Protein AF-A0A3M5J0F8-F1 (afdb_monomer)

Structure (mmCIF, N/CA/C/O backbone):
data_AF-A0A3M5J0F8-F1
#
_entry.id   AF-A0A3M5J0F8-F1
#
loop_
_atom_site.group_PDB
_atom_site.id
_atom_site.type_symbol
_atom_site.label_atom_id
_atom_site.label_alt_id
_atom_site.label_comp_id
_atom_site.label_asym_id
_atom_site.label_entity_id
_atom_site.label_seq_id
_atom_site.pdbx_PDB_ins_code
_atom_site.Cartn_x
_atom_site.Cartn_y
_atom_site.Cartn_z
_atom_site.occupancy
_atom_site.B_iso_or_equiv
_atom_site.auth_seq_id
_atom_site.auth_comp_id
_atom_site.auth_asym_id
_atom_site.auth_atom_id
_atom_site.pdbx_PDB_model_num
ATOM 1 N N . ALA A 1 1 ? 12.058 -3.970 3.071 1.00 82.25 1 ALA A N 1
ATOM 2 C CA . ALA A 1 1 ? 12.532 -2.680 2.526 1.00 82.25 1 ALA A CA 1
ATOM 3 C C . ALA A 1 1 ? 11.368 -1.716 2.295 1.00 82.25 1 ALA A C 1
ATOM 5 O O . ALA A 1 1 ? 11.253 -0.788 3.076 1.00 82.25 1 ALA A O 1
ATOM 6 N N . ILE A 1 2 ? 10.460 -1.969 1.337 1.00 88.81 2 ILE A N 1
ATOM 7 C CA . ILE A 1 2 ? 9.335 -1.055 1.028 1.00 88.81 2 ILE A CA 1
ATOM 8 C C . ILE A 1 2 ? 8.479 -0.742 2.262 1.00 88.81 2 ILE A C 1
ATOM 10 O O . ILE A 1 2 ? 8.428 0.405 2.665 1.00 88.81 2 ILE A O 1
ATOM 14 N N . GLY A 1 3 ? 7.925 -1.739 2.961 1.00 89.69 3 GLY A N 1
ATOM 15 C CA . GLY A 1 3 ? 7.116 -1.467 4.164 1.00 89.69 3 GLY A CA 1
ATOM 16 C C . GLY A 1 3 ? 7.846 -0.721 5.298 1.00 89.69 3 GLY A C 1
ATOM 17 O O . GLY A 1 3 ? 7.211 -0.057 6.111 1.00 89.69 3 GLY A O 1
ATOM 18 N N . ILE A 1 4 ? 9.184 -0.781 5.353 1.00 92.44 4 ILE A N 1
ATOM 19 C CA . ILE A 1 4 ? 9.973 0.029 6.299 1.00 92.44 4 ILE A CA 1
ATOM 20 C C . ILE A 1 4 ? 9.958 1.497 5.858 1.00 92.44 4 ILE A C 1
ATOM 22 O O . ILE A 1 4 ? 9.741 2.372 6.689 1.00 92.44 4 ILE A O 1
ATOM 26 N N . GLN A 1 5 ? 10.155 1.754 4.563 1.00 91.38 5 GLN A N 1
ATOM 27 C CA . GLN A 1 5 ? 10.128 3.098 3.989 1.00 91.38 5 GLN A CA 1
ATOM 28 C C . GLN A 1 5 ? 8.726 3.723 4.045 1.00 91.38 5 GLN A C 1
ATOM 30 O O . GLN A 1 5 ? 8.596 4.902 4.350 1.00 91.38 5 GLN A O 1
ATOM 35 N N . GLU A 1 6 ? 7.694 2.922 3.786 1.00 91.56 6 GLU A N 1
ATOM 36 C CA . GLU A 1 6 ? 6.304 3.375 3.695 1.00 91.56 6 GLU A CA 1
ATOM 37 C C . GLU A 1 6 ? 5.675 3.646 5.071 1.00 91.56 6 GLU A C 1
ATOM 39 O O . GLU A 1 6 ? 4.949 4.619 5.246 1.00 91.56 6 GLU A O 1
ATOM 44 N N . SER A 1 7 ? 5.936 2.796 6.070 1.00 94.75 7 SER A N 1
ATOM 45 C CA . SER A 1 7 ? 5.232 2.871 7.363 1.00 94.75 7 SER A CA 1
ATOM 46 C C . SER A 1 7 ? 6.104 2.612 8.587 1.00 94.75 7 SER A C 1
ATOM 48 O O . SER A 1 7 ? 5.591 2.591 9.703 1.00 94.75 7 SER A O 1
ATOM 50 N N . LYS A 1 8 ? 7.406 2.346 8.419 1.00 96.06 8 LYS A N 1
ATOM 51 C CA . LYS A 1 8 ? 8.269 1.800 9.486 1.00 96.06 8 LYS A CA 1
ATOM 52 C C . LYS A 1 8 ? 7.706 0.496 10.073 1.00 96.06 8 LYS A C 1
ATOM 54 O O . LYS A 1 8 ? 7.846 0.237 11.264 1.00 96.06 8 LYS A O 1
ATOM 59 N N . LEU A 1 9 ? 7.074 -0.318 9.219 1.00 94.62 9 LEU A N 1
ATOM 60 C CA . LEU A 1 9 ? 6.396 -1.571 9.570 1.00 94.62 9 LEU A CA 1
ATOM 61 C C . LEU A 1 9 ? 5.223 -1.415 10.548 1.00 94.62 9 LEU A C 1
ATOM 63 O O . LEU A 1 9 ? 4.862 -2.376 11.222 1.00 94.62 9 LEU A O 1
ATOM 67 N N . GLN A 1 10 ? 4.607 -0.234 10.618 1.00 97.19 10 GLN A N 1
ATOM 68 C CA . GLN A 1 10 ? 3.456 0.011 11.482 1.00 97.19 10 GLN A CA 1
ATOM 69 C C . GLN A 1 10 ? 2.159 -0.471 10.808 1.00 97.19 10 GLN A C 1
ATOM 71 O O . GLN A 1 10 ? 1.735 0.112 9.808 1.00 97.19 10 GLN A O 1
ATOM 76 N N . PRO A 1 11 ? 1.471 -1.499 11.346 1.00 95.12 11 PRO A N 1
ATOM 77 C CA . PRO A 1 11 ? 0.271 -2.042 10.705 1.00 95.12 11 PRO A CA 1
ATOM 78 C C . PRO A 1 11 ? -0.926 -1.093 10.711 1.00 95.12 11 PRO A C 1
ATOM 80 O O . PRO A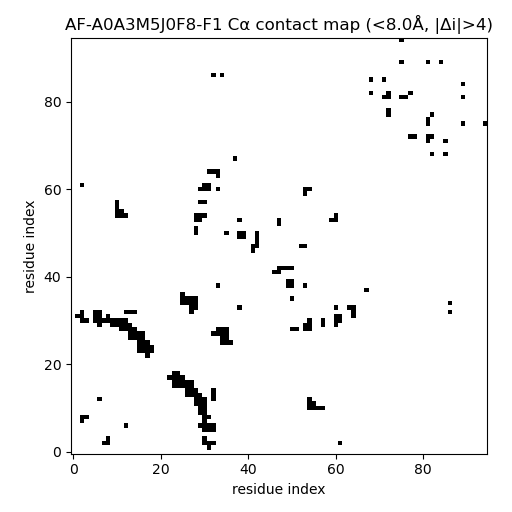 1 11 ? -1.747 -1.141 9.802 1.00 95.12 11 PRO A O 1
ATOM 83 N N . GLY A 1 12 ? -1.005 -0.218 11.714 1.00 96.50 12 GLY A N 1
ATOM 84 C CA . GLY A 1 12 ? -2.061 0.785 11.850 1.00 96.50 12 GLY A CA 1
ATOM 85 C C . GLY A 1 12 ? -1.761 2.119 11.161 1.00 96.50 12 GLY A C 1
ATOM 86 O O . GLY A 1 12 ? -2.475 3.084 11.412 1.00 96.50 12 GLY A O 1
ATOM 87 N N . ALA A 1 13 ? -0.701 2.214 10.350 1.00 97.06 13 ALA A N 1
ATOM 88 C CA . ALA A 1 13 ? -0.344 3.464 9.685 1.00 97.06 13 ALA A CA 1
ATOM 89 C C . ALA A 1 13 ? -1.417 3.876 8.667 1.00 97.06 13 ALA A C 1
ATOM 91 O O . ALA A 1 13 ? -1.767 3.104 7.774 1.00 97.06 13 ALA A O 1
ATOM 92 N N . VAL A 1 14 ? -1.904 5.109 8.781 1.00 97.44 14 VAL A N 1
ATOM 93 C CA . VAL A 1 14 ? -2.867 5.705 7.852 1.00 97.44 14 VAL A CA 1
ATOM 94 C C . VAL A 1 14 ? -2.362 7.084 7.457 1.00 97.44 14 VAL A C 1
ATOM 96 O O . VAL A 1 14 ? -2.211 7.948 8.320 1.00 97.44 14 VAL A O 1
ATOM 99 N N . ASN A 1 15 ? -2.130 7.298 6.164 1.00 95.94 15 ASN A N 1
ATOM 100 C CA . ASN A 1 15 ? -1.715 8.594 5.627 1.00 95.94 15 ASN A CA 1
ATOM 101 C C . ASN A 1 15 ? -2.795 9.172 4.708 1.00 95.94 15 ASN A C 1
ATOM 103 O O . ASN A 1 15 ? -3.467 8.445 3.981 1.00 95.94 15 ASN A O 1
ATOM 107 N N . LEU A 1 16 ? -2.989 10.493 4.762 1.00 95.81 16 LEU A N 1
ATOM 108 C CA . LEU A 1 16 ? -3.986 11.211 3.964 1.00 95.81 16 LEU A CA 1
ATOM 109 C C . LEU A 1 16 ? -3.287 12.070 2.913 1.00 95.81 16 LEU A C 1
ATOM 111 O O . LEU A 1 16 ? -2.624 13.048 3.253 1.00 95.81 16 LEU A O 1
ATOM 115 N N . ASN A 1 17 ? -3.511 11.754 1.641 1.00 92.44 17 ASN A N 1
ATOM 116 C CA . ASN A 1 17 ? -3.038 12.551 0.518 1.00 92.44 17 ASN A CA 1
ATOM 117 C C . ASN A 1 17 ? -4.040 13.674 0.246 1.00 92.44 17 ASN A C 1
ATOM 119 O O . ASN A 1 17 ? -5.228 13.412 0.037 1.00 92.44 17 ASN A O 1
ATOM 123 N N . ARG A 1 18 ? -3.573 14.924 0.257 1.00 95.38 18 ARG A N 1
ATOM 124 C CA . ARG A 1 18 ? -4.408 16.126 0.119 1.00 95.38 18 ARG A CA 1
ATOM 125 C C . ARG A 1 18 ? -3.953 16.985 -1.054 1.00 95.38 18 ARG A C 1
ATOM 127 O O . ARG A 1 18 ? -2.773 16.985 -1.391 1.00 95.38 18 ARG A O 1
ATOM 134 N N . ASP A 1 19 ? -4.886 17.714 -1.658 1.00 93.19 19 ASP A N 1
ATOM 135 C CA . ASP A 1 19 ? -4.549 18.774 -2.612 1.00 93.19 19 ASP A CA 1
ATOM 136 C C . ASP A 1 19 ? -4.113 20.071 -1.904 1.00 93.19 19 ASP A C 1
ATOM 138 O O . ASP A 1 19 ? -4.118 20.171 -0.674 1.00 93.19 19 ASP A O 1
ATOM 142 N N . SER A 1 20 ? -3.752 21.086 -2.692 1.00 92.19 20 SER A N 1
ATOM 143 C CA . SER A 1 20 ? -3.343 22.407 -2.196 1.00 92.19 20 SER A CA 1
ATOM 144 C C . SER A 1 20 ? -4.439 23.154 -1.428 1.00 92.19 20 SER A C 1
ATOM 146 O O . SER A 1 20 ? -4.124 24.063 -0.665 1.00 92.19 20 SER A O 1
ATOM 148 N N . SER A 1 21 ? -5.710 22.770 -1.591 1.00 93.00 21 SER A N 1
ATOM 149 C CA . SER A 1 21 ? -6.847 23.315 -0.838 1.00 93.00 21 SER A CA 1
ATOM 150 C C . SER A 1 21 ? -7.129 22.555 0.466 1.00 93.00 21 SER A C 1
ATOM 152 O O . SER A 1 21 ? -8.015 22.934 1.229 1.00 93.00 21 SER A O 1
ATOM 154 N N . GLY A 1 22 ? -6.382 21.479 0.741 1.00 92.38 22 GLY A N 1
ATOM 155 C CA . GLY A 1 22 ? -6.536 20.636 1.926 1.00 92.38 22 GLY A CA 1
ATOM 156 C C . GLY A 1 22 ? -7.578 19.521 1.781 1.00 92.38 22 GLY A C 1
ATOM 157 O O . GLY A 1 22 ? -7.777 18.746 2.729 1.00 92.38 22 GLY A O 1
ATOM 158 N N . LYS A 1 23 ? -8.218 19.386 0.613 1.00 94.38 23 LYS A N 1
ATOM 159 C CA . LYS A 1 23 ? -9.187 18.321 0.335 1.00 94.38 23 LYS A CA 1
ATOM 160 C C . LYS A 1 23 ? -8.465 16.983 0.219 1.00 94.38 23 LYS A C 1
ATOM 162 O O . LYS A 1 23 ? -7.466 16.861 -0.483 1.00 94.38 23 LYS A O 1
ATOM 167 N N . VAL A 1 24 ? -8.990 15.962 0.896 1.00 93.56 24 VAL A N 1
ATOM 168 C CA . VAL A 1 24 ? -8.453 14.596 0.820 1.00 93.56 24 VAL A CA 1
ATOM 169 C C . VAL A 1 24 ? -8.736 14.014 -0.566 1.00 93.56 24 VAL A C 1
ATOM 171 O O . VAL A 1 24 ? -9.889 13.921 -0.986 1.00 93.56 24 VAL A O 1
ATOM 174 N N . LEU A 1 25 ? -7.674 13.621 -1.264 1.00 93.69 25 LEU A N 1
ATOM 175 C CA . LEU A 1 25 ? -7.714 12.965 -2.571 1.00 93.69 25 LEU A CA 1
ATOM 176 C C . LEU A 1 25 ? -7.69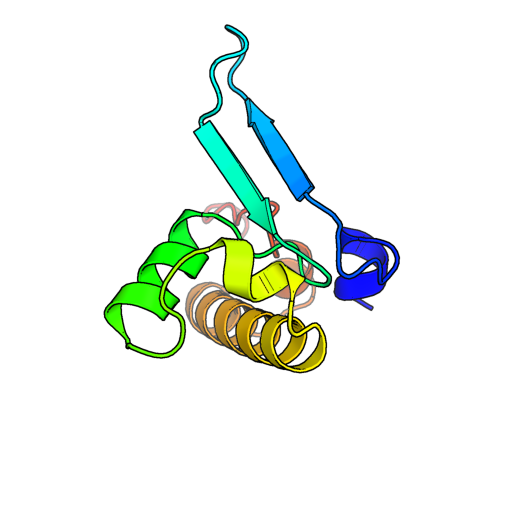6 11.442 -2.439 1.00 93.69 25 LEU A C 1
ATOM 178 O O . LEU A 1 25 ? -8.369 10.740 -3.191 1.00 93.69 25 LEU A O 1
ATOM 182 N N . SER A 1 26 ? -6.897 10.925 -1.506 1.00 94.00 26 SER A N 1
ATOM 183 C CA . SER A 1 26 ? -6.802 9.494 -1.222 1.00 94.00 26 SER A CA 1
ATOM 184 C C . SER A 1 26 ? -6.225 9.244 0.170 1.00 94.0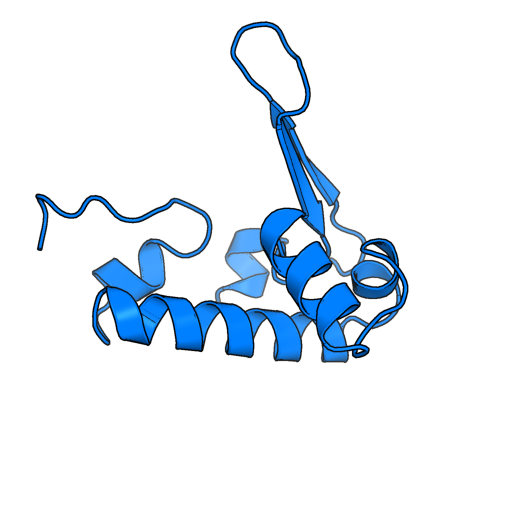0 26 SER A C 1
ATOM 186 O O . SER A 1 26 ? -5.699 10.151 0.815 1.00 94.00 26 SER A O 1
ATOM 188 N N . THR A 1 27 ? -6.336 8.002 0.618 1.00 96.62 27 THR A N 1
ATOM 189 C CA . THR A 1 27 ? -5.813 7.507 1.887 1.00 96.62 27 THR A CA 1
ATOM 190 C C . THR A 1 27 ? -4.972 6.266 1.624 1.00 96.62 27 THR A C 1
ATOM 192 O O . THR A 1 27 ? -5.367 5.419 0.820 1.00 96.62 27 THR A O 1
ATOM 195 N N . ASP A 1 28 ? -3.847 6.146 2.315 1.00 97.12 28 ASP A N 1
ATOM 196 C CA . ASP A 1 28 ? -2.953 4.996 2.234 1.00 97.12 28 ASP A CA 1
ATOM 197 C C . ASP A 1 28 ? -3.014 4.191 3.536 1.00 97.12 28 ASP A C 1
ATOM 199 O O . ASP A 1 28 ? -3.014 4.760 4.630 1.00 97.12 28 ASP A O 1
ATOM 203 N N . TYR A 1 29 ? -3.103 2.863 3.415 1.00 97.9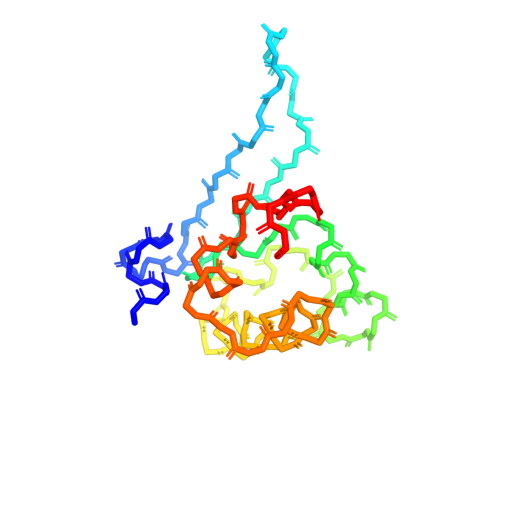4 29 TYR A N 1
ATOM 204 C CA . TYR A 1 29 ? -3.444 1.975 4.528 1.00 97.94 29 TYR A CA 1
ATOM 205 C C . TYR A 1 29 ? -2.344 0.945 4.826 1.00 97.94 29 TYR A C 1
ATOM 207 O O . TYR A 1 29 ? -1.932 0.159 3.964 1.00 97.94 29 TYR A O 1
ATOM 215 N N . GLY A 1 30 ? -1.943 0.891 6.094 1.00 97.62 30 GLY A N 1
ATOM 216 C CA . GLY A 1 30 ? -1.166 -0.170 6.729 1.00 97.62 30 GLY A CA 1
ATOM 217 C C . GLY A 1 30 ? 0.295 -0.266 6.300 1.00 97.62 30 GLY A C 1
ATOM 218 O O . GLY A 1 30 ? 0.894 0.694 5.819 1.00 97.62 30 GLY A O 1
ATOM 219 N N . VAL A 1 31 ? 0.887 -1.446 6.498 1.00 97.38 31 VAL A N 1
ATOM 220 C CA . VAL A 1 31 ? 2.343 -1.660 6.393 1.00 97.38 31 VAL A CA 1
ATOM 221 C C . VAL A 1 31 ? 2.922 -1.211 5.047 1.00 97.38 31 VAL A C 1
ATOM 223 O O . VAL A 1 31 ? 3.978 -0.581 5.000 1.00 97.38 31 VAL A O 1
ATOM 226 N N . MET A 1 32 ? 2.242 -1.542 3.954 1.00 97.62 32 MET A N 1
ATOM 227 C CA . MET A 1 32 ? 2.663 -1.246 2.583 1.00 97.62 32 MET A CA 1
ATOM 228 C C . MET A 1 32 ? 2.018 0.023 2.016 1.00 97.62 32 MET A C 1
ATOM 230 O O . MET A 1 32 ? 2.151 0.256 0.814 1.00 97.62 32 MET A O 1
ATOM 234 N N . GLN A 1 33 ? 1.304 0.795 2.848 1.00 97.50 33 GLN A N 1
ATOM 235 C CA . GLN A 1 33 ? 0.642 2.045 2.461 1.00 97.50 33 GLN A CA 1
ATOM 236 C C . GLN A 1 33 ? -0.169 1.886 1.168 1.00 97.50 33 GLN A C 1
ATOM 238 O O . GLN A 1 33 ? 0.050 2.554 0.162 1.00 97.50 33 GLN A O 1
ATOM 243 N N . ILE A 1 34 ? -1.091 0.923 1.162 1.00 97.44 34 ILE A N 1
ATOM 244 C CA . ILE A 1 34 ? -1.917 0.636 -0.014 1.00 97.44 34 ILE A CA 1
ATOM 245 C C . ILE A 1 34 ? -2.909 1.773 -0.201 1.00 97.44 34 ILE A C 1
ATOM 247 O O . ILE A 1 34 ? -3.718 1.999 0.686 1.00 97.44 34 ILE A O 1
ATOM 251 N N . SER A 1 35 ? -2.900 2.444 -1.349 1.00 96.00 35 SER A N 1
ATOM 252 C CA . SER A 1 35 ? -3.823 3.557 -1.596 1.00 96.00 35 SER A CA 1
ATOM 253 C C . SER A 1 35 ? -5.284 3.140 -1.748 1.00 96.00 35 SER A C 1
ATOM 255 O O . SER A 1 35 ? -5.590 2.035 -2.212 1.00 96.00 35 SER A O 1
ATOM 257 N N . THR A 1 36 ? -6.213 4.065 -1.471 1.00 96.12 36 THR A N 1
ATOM 258 C CA . THR A 1 36 ? -7.669 3.892 -1.651 1.00 96.12 36 THR A CA 1
ATOM 259 C C . THR A 1 36 ? -8.016 3.322 -3.028 1.00 96.12 36 THR A C 1
ATOM 261 O O . THR A 1 36 ? -8.896 2.472 -3.157 1.00 96.12 36 THR A O 1
ATOM 264 N N . ARG A 1 37 ? -7.298 3.731 -4.084 1.00 95.25 37 ARG A N 1
ATOM 265 C CA . ARG A 1 37 ? -7.511 3.217 -5.446 1.00 95.25 37 ARG A CA 1
ATOM 266 C C . ARG A 1 37 ? -7.269 1.709 -5.535 1.00 95.25 37 ARG A C 1
ATOM 268 O O . ARG A 1 37 ? -8.045 1.007 -6.186 1.00 95.25 37 ARG A O 1
ATOM 275 N N . ASN A 1 38 ? -6.193 1.221 -4.923 1.00 96.62 38 ASN A N 1
ATOM 276 C CA . ASN A 1 38 ? -5.857 -0.200 -4.909 1.00 96.62 38 ASN A CA 1
ATOM 277 C C . ASN A 1 38 ? -6.718 -0.971 -3.905 1.00 96.62 38 ASN A C 1
ATOM 279 O O . ASN A 1 38 ? -7.195 -2.046 -4.254 1.00 96.62 38 ASN A O 1
ATOM 283 N N . ALA A 1 39 ? -7.028 -0.396 -2.742 1.00 97.44 39 ALA A N 1
ATOM 284 C CA . ALA A 1 39 ? -7.987 -0.974 -1.801 1.00 97.44 39 ALA A CA 1
ATOM 285 C C . ALA A 1 39 ? -9.349 -1.235 -2.474 1.00 97.44 39 ALA A C 1
ATOM 287 O O . ALA A 1 39 ? -9.859 -2.351 -2.435 1.00 97.44 39 ALA A O 1
ATOM 288 N N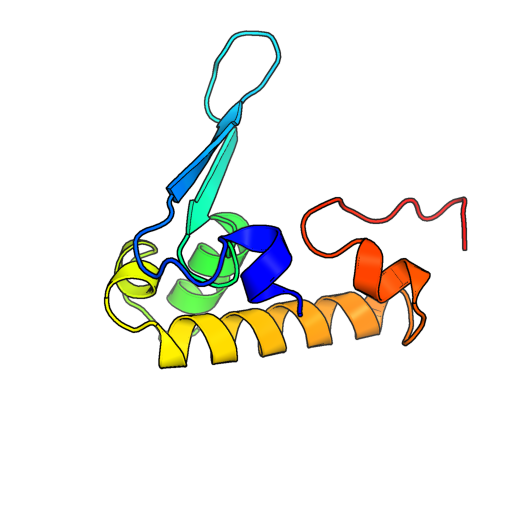 . ASN A 1 40 ? -9.869 -0.270 -3.241 1.00 97.69 40 ASN A N 1
ATOM 289 C CA . ASN A 1 40 ? -11.107 -0.437 -4.012 1.00 97.69 40 ASN A CA 1
ATOM 290 C C . ASN A 1 40 ? -11.013 -1.536 -5.087 1.00 97.69 40 ASN A C 1
ATOM 292 O O . ASN A 1 40 ? -12.023 -2.137 -5.453 1.00 97.69 40 ASN A O 1
ATOM 296 N N . ARG A 1 41 ? -9.819 -1.819 -5.629 1.00 97.75 41 ARG A N 1
ATOM 297 C CA . ARG A 1 41 ? -9.617 -2.976 -6.520 1.00 97.75 41 ARG A CA 1
ATOM 298 C C . ARG A 1 41 ? -9.709 -4.287 -5.746 1.00 97.75 41 ARG A C 1
ATOM 300 O O . ARG A 1 41 ? -10.369 -5.194 -6.234 1.00 97.75 41 ARG A O 1
ATOM 307 N N . LEU A 1 42 ? -9.101 -4.373 -4.562 1.00 98.00 42 LEU A N 1
ATOM 308 C CA . LEU A 1 42 ? -9.179 -5.558 -3.698 1.00 98.00 42 LEU A CA 1
ATOM 309 C C . LEU A 1 42 ? -10.626 -5.851 -3.273 1.00 98.00 42 LEU A C 1
ATOM 311 O O . LEU A 1 42 ? -11.039 -7.007 -3.329 1.00 98.00 42 LEU A O 1
ATOM 315 N N . VAL A 1 43 ? -11.409 -4.810 -2.959 1.00 98.06 43 VAL A N 1
ATOM 316 C CA . VAL A 1 43 ? -12.853 -4.929 -2.677 1.00 98.06 43 VAL A CA 1
ATOM 317 C C . VAL A 1 43 ? -13.602 -5.509 -3.875 1.00 98.06 43 VAL A C 1
ATOM 319 O O . VAL A 1 43 ? -14.330 -6.486 -3.741 1.00 98.06 43 VAL A O 1
ATOM 322 N N . ARG A 1 44 ? -13.381 -4.966 -5.080 1.00 98.06 44 ARG A N 1
ATOM 323 C CA . ARG A 1 44 ? -14.019 -5.487 -6.305 1.00 98.06 44 ARG A CA 1
ATOM 324 C C . ARG A 1 44 ? -13.627 -6.926 -6.642 1.00 98.06 44 ARG A C 1
ATOM 326 O O . ARG A 1 44 ? -14.390 -7.603 -7.317 1.00 98.06 44 ARG A O 1
ATOM 333 N N . MET A 1 45 ? -12.457 -7.382 -6.199 1.00 97.38 45 MET A N 1
ATOM 334 C CA . MET A 1 45 ? -12.018 -8.774 -6.345 1.00 97.38 45 MET A CA 1
ATOM 335 C C . MET A 1 45 ? -12.562 -9.695 -5.241 1.00 97.38 45 MET A C 1
ATOM 337 O O . MET A 1 45 ? -12.305 -10.893 -5.286 1.00 97.38 45 MET A O 1
ATOM 341 N N . GLY A 1 46 ? -13.281 -9.160 -4.247 1.00 97.62 46 GLY A N 1
ATOM 342 C CA . GLY A 1 46 ? -13.814 -9.926 -3.119 1.00 97.62 46 GLY A CA 1
ATOM 343 C C . GLY A 1 46 ? -12.763 -10.354 -2.091 1.00 97.62 46 GLY A C 1
ATOM 344 O O . GLY A 1 46 ? -13.037 -11.233 -1.282 1.00 97.62 46 GLY A O 1
ATOM 345 N N . LEU A 1 47 ? -11.561 -9.764 -2.114 1.00 97.50 47 LEU A N 1
ATOM 346 C CA . LEU A 1 47 ? -10.475 -10.125 -1.190 1.00 97.50 47 LEU A CA 1
ATOM 347 C C . LEU A 1 47 ? -10.588 -9.427 0.172 1.00 97.50 47 LEU A C 1
ATOM 349 O O . LEU A 1 47 ? -10.055 -9.921 1.159 1.00 97.50 47 LEU A O 1
ATOM 353 N N . ILE A 1 48 ? -11.253 -8.273 0.210 1.00 97.69 48 ILE A N 1
ATOM 354 C CA . ILE A 1 48 ? -11.587 -7.510 1.419 1.00 97.69 48 ILE A CA 1
ATOM 355 C C . ILE A 1 48 ? -12.982 -6.907 1.252 1.00 97.69 48 ILE A C 1
ATOM 357 O O . ILE A 1 48 ? -13.471 -6.776 0.129 1.00 97.69 48 ILE A O 1
ATOM 361 N N . THR A 1 49 ? -13.614 -6.505 2.351 1.00 97.56 49 THR A N 1
ATOM 362 C CA . THR A 1 49 ? -14.942 -5.873 2.321 1.00 97.56 49 THR A CA 1
ATOM 363 C C . THR A 1 49 ? -14.855 -4.351 2.279 1.00 97.56 49 THR A C 1
ATOM 365 O O . THR A 1 49 ? -15.674 -3.698 1.633 1.00 97.56 49 THR A O 1
ATOM 368 N N . ARG A 1 50 ? -13.828 -3.780 2.915 1.00 96.50 50 ARG A N 1
ATOM 369 C CA . ARG A 1 50 ? -13.555 -2.338 2.971 1.00 96.50 50 ARG A CA 1
ATOM 370 C C . ARG A 1 50 ? -12.061 -2.068 3.135 1.00 96.50 50 ARG A C 1
ATOM 372 O O . ARG A 1 50 ? -11.299 -2.963 3.489 1.00 96.50 50 ARG A O 1
ATOM 379 N N . ALA A 1 51 ? -11.631 -0.835 2.876 1.00 96.12 51 ALA A N 1
ATOM 380 C CA . ALA A 1 51 ? -10.211 -0.480 2.900 1.00 96.12 51 ALA A CA 1
ATOM 381 C C . ALA A 1 51 ? -9.571 -0.676 4.284 1.00 96.12 51 ALA A C 1
ATOM 383 O O . ALA A 1 51 ? -8.421 -1.096 4.373 1.00 96.12 51 ALA A O 1
ATOM 384 N N . GLU A 1 52 ? -10.323 -0.449 5.361 1.00 96.00 52 GLU A N 1
ATOM 385 C CA . GLU A 1 52 ? -9.858 -0.571 6.746 1.00 96.00 52 GLU A CA 1
ATOM 386 C C . GLU A 1 52 ? -9.460 -2.007 7.116 1.00 96.00 52 GLU A C 1
ATOM 388 O O . GLU A 1 52 ? -8.659 -2.203 8.030 1.00 96.00 52 GLU A O 1
ATOM 393 N N . ASP A 1 53 ? -9.940 -3.015 6.381 1.00 96.81 53 ASP A N 1
ATOM 394 C CA . ASP A 1 53 ? -9.556 -4.415 6.595 1.00 96.81 53 ASP A CA 1
ATOM 395 C C . ASP A 1 53 ? -8.034 -4.602 6.412 1.00 96.81 53 ASP A C 1
ATOM 397 O O . ASP A 1 53 ? -7.417 -5.439 7.078 1.00 96.81 53 ASP A O 1
ATOM 401 N N . LEU A 1 54 ? -7.396 -3.745 5.602 1.00 97.56 54 LEU A N 1
ATOM 402 C CA . LEU A 1 54 ? -5.944 -3.689 5.396 1.00 97.56 54 LEU A CA 1
ATOM 403 C C . LEU A 1 54 ? -5.151 -3.286 6.649 1.00 97.56 54 LEU A C 1
ATOM 405 O O . LEU A 1 54 ? -3.939 -3.502 6.673 1.00 97.56 54 LEU A O 1
ATOM 409 N N . LEU A 1 55 ? -5.799 -2.700 7.659 1.00 97.75 55 LEU A N 1
ATOM 410 C CA . LEU A 1 55 ? -5.184 -2.333 8.941 1.00 97.75 55 LEU A CA 1
ATOM 411 C C . LEU A 1 55 ? -5.251 -3.483 9.954 1.00 97.75 55 LEU A C 1
ATOM 413 O O . LEU A 1 55 ? -4.428 -3.566 10.862 1.00 97.75 55 LEU A O 1
ATOM 417 N N . SER A 1 56 ? -6.229 -4.378 9.792 1.00 96.00 56 SER A N 1
ATOM 418 C CA . SER A 1 56 ? -6.481 -5.487 10.718 1.00 96.00 56 SER A CA 1
ATOM 419 C C . SER A 1 56 ? -5.593 -6.708 10.466 1.00 96.00 56 SER A C 1
ATOM 421 O O . SER A 1 56 ? -5.292 -7.460 11.390 1.00 96.00 56 SER A O 1
ATOM 423 N N . ASN A 1 57 ? -5.138 -6.899 9.224 1.00 95.50 57 ASN A N 1
ATOM 424 C CA . ASN A 1 57 ? -4.314 -8.036 8.829 1.00 95.50 57 ASN A CA 1
ATOM 425 C C . ASN A 1 57 ? -3.042 -7.562 8.114 1.00 95.50 57 ASN A C 1
ATOM 427 O O . ASN A 1 57 ? -3.012 -7.373 6.896 1.00 95.50 57 ASN A O 1
ATOM 431 N N . ALA A 1 58 ? -1.967 -7.395 8.888 1.00 95.94 58 ALA A N 1
ATOM 432 C CA . ALA A 1 58 ? 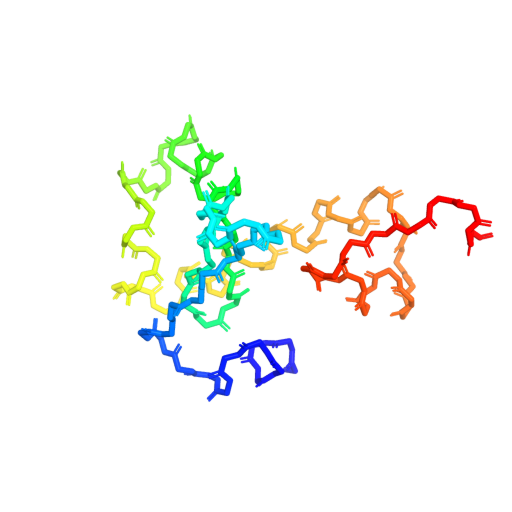-0.680 -6.916 8.388 1.00 95.94 58 ALA A CA 1
ATOM 433 C C . ALA A 1 58 ? -0.062 -7.860 7.341 1.00 95.94 58 ALA A C 1
ATOM 435 O O . ALA A 1 58 ? 0.506 -7.403 6.351 1.00 95.94 58 ALA A O 1
ATOM 436 N N . CYS A 1 59 ? -0.202 -9.176 7.527 1.00 96.81 59 CYS A N 1
ATOM 437 C CA . CYS A 1 59 ? 0.298 -10.169 6.578 1.00 96.81 59 CYS A CA 1
ATOM 438 C C . CYS A 1 59 ? -0.410 -10.045 5.227 1.00 96.81 59 CYS A C 1
ATOM 440 O O . CYS A 1 59 ? 0.245 -10.027 4.185 1.00 96.81 59 CYS A O 1
ATOM 442 N N . PHE A 1 60 ? -1.737 -9.904 5.244 1.00 97.50 60 PHE A N 1
ATOM 443 C CA . PHE A 1 60 ? -2.510 -9.672 4.031 1.00 97.50 60 PHE A CA 1
ATOM 444 C C . PHE A 1 60 ? -2.157 -8.327 3.385 1.00 97.50 60 PHE A C 1
ATOM 446 O O . PHE A 1 60 ? -1.975 -8.271 2.173 1.00 97.50 60 PHE A O 1
ATOM 453 N N . ASN A 1 61 ? -1.971 -7.262 4.172 1.00 98.25 61 ASN A N 1
ATOM 454 C CA . ASN A 1 61 ? -1.521 -5.963 3.664 1.00 98.25 61 ASN A CA 1
ATOM 455 C C . ASN A 1 61 ? -0.187 -6.072 2.901 1.00 98.25 61 ASN A C 1
ATOM 457 O O . ASN A 1 61 ? -0.060 -5.540 1.798 1.00 98.25 61 ASN A O 1
ATOM 461 N N . VAL A 1 62 ? 0.777 -6.835 3.432 1.00 97.88 62 VAL A N 1
ATOM 462 C CA . VAL A 1 62 ? 2.054 -7.103 2.750 1.00 97.88 62 VAL A CA 1
ATOM 463 C C . VAL A 1 62 ? 1.851 -7.865 1.438 1.00 97.88 62 VAL A C 1
ATOM 465 O O . VAL A 1 62 ? 2.423 -7.480 0.417 1.00 97.88 62 VAL A O 1
ATOM 468 N N . GLN A 1 63 ? 1.011 -8.903 1.428 1.00 97.88 63 GLN A N 1
ATOM 469 C CA . GLN A 1 63 ? 0.695 -9.661 0.208 1.00 97.88 63 GLN A CA 1
ATOM 470 C C . GLN A 1 63 ? 0.001 -8.788 -0.847 1.00 97.88 63 GLN A C 1
ATOM 472 O O . GLN A 1 63 ? 0.373 -8.811 -2.022 1.00 97.88 63 GLN A O 1
ATOM 477 N N . ALA A 1 64 ? -0.959 -7.962 -0.429 1.00 97.88 64 ALA A N 1
ATOM 478 C CA . ALA A 1 64 ? -1.639 -7.006 -1.290 1.00 97.88 64 ALA A CA 1
ATOM 479 C C . ALA A 1 64 ? -0.661 -5.972 -1.872 1.00 97.88 64 ALA A C 1
ATOM 481 O O . ALA A 1 64 ? -0.718 -5.682 -3.066 1.00 97.88 64 ALA A O 1
ATOM 482 N N . GLY A 1 65 ? 0.280 -5.467 -1.069 1.00 97.19 65 GLY A N 1
ATOM 483 C CA . GLY A 1 65 ? 1.335 -4.563 -1.534 1.00 97.19 65 GLY A CA 1
ATOM 484 C C . GLY A 1 65 ? 2.277 -5.199 -2.541 1.00 97.19 65 GLY A C 1
ATOM 485 O O . GLY A 1 65 ? 2.595 -4.580 -3.553 1.00 97.19 65 GLY A O 1
ATOM 486 N N . ALA A 1 66 ? 2.659 -6.459 -2.331 1.00 96.75 66 ALA A N 1
ATOM 487 C CA . ALA A 1 66 ? 3.440 -7.209 -3.310 1.00 96.75 66 ALA A CA 1
ATOM 488 C C . ALA A 1 66 ? 2.676 -7.381 -4.635 1.00 96.75 66 ALA A C 1
ATOM 490 O O . ALA A 1 66 ? 3.257 -7.217 -5.708 1.00 96.75 66 ALA A O 1
ATOM 491 N N . TRP A 1 67 ? 1.366 -7.641 -4.576 1.00 96.94 67 TRP A N 1
ATOM 492 C CA . TRP A 1 67 ? 0.519 -7.702 -5.767 1.00 96.94 67 TRP A CA 1
ATOM 493 C C . TRP A 1 67 ? 0.434 -6.350 -6.491 1.00 96.94 67 TRP A C 1
ATOM 495 O O . TRP A 1 67 ? 0.617 -6.306 -7.709 1.00 96.94 67 TRP A O 1
ATOM 505 N N . VAL A 1 68 ? 0.224 -5.243 -5.764 1.00 95.75 68 VAL A N 1
ATOM 506 C CA . VAL A 1 68 ? 0.227 -3.881 -6.334 1.00 95.75 68 VAL A CA 1
ATOM 507 C C . VAL A 1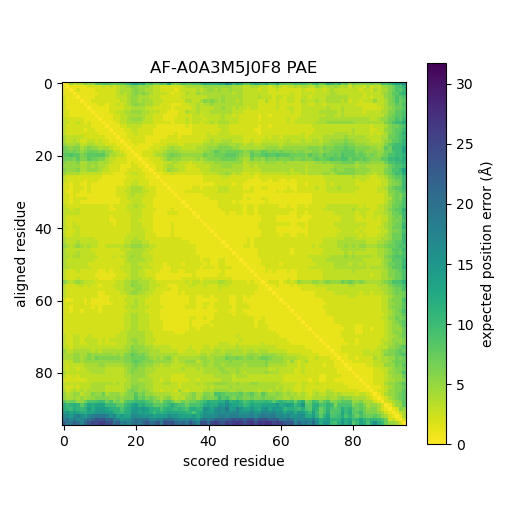 68 ? 1.564 -3.585 -7.010 1.00 95.75 68 VAL A C 1
ATOM 509 O O . VAL A 1 68 ? 1.585 -3.136 -8.158 1.00 95.75 68 VAL A O 1
ATOM 512 N N . LEU A 1 69 ? 2.674 -3.883 -6.331 1.00 95.12 69 LEU A N 1
ATOM 513 C CA . LEU A 1 69 ? 4.014 -3.697 -6.871 1.00 95.12 69 LEU A CA 1
ATOM 514 C C . LEU A 1 69 ? 4.220 -4.516 -8.148 1.00 95.12 69 LEU A C 1
ATOM 516 O O . LEU A 1 69 ? 4.715 -3.984 -9.135 1.00 95.12 69 LEU A O 1
ATOM 520 N N . ALA A 1 70 ? 3.797 -5.781 -8.175 1.00 95.56 70 ALA A N 1
ATOM 521 C CA . ALA A 1 70 ? 3.912 -6.618 -9.366 1.00 95.56 70 ALA A CA 1
ATOM 522 C C . ALA A 1 70 ? 3.144 -6.037 -10.567 1.00 95.56 70 ALA A C 1
ATOM 524 O O . ALA A 1 70 ? 3.654 -6.057 -11.688 1.00 95.56 70 ALA A O 1
ATOM 525 N N . GLN A 1 71 ? 1.946 -5.478 -10.353 1.00 93.38 71 GLN A N 1
ATOM 526 C CA . GLN A 1 71 ? 1.211 -4.780 -11.416 1.00 93.38 71 GLN A CA 1
ATOM 527 C C . GLN A 1 71 ? 1.952 -3.522 -11.886 1.00 93.38 71 GLN A C 1
ATOM 529 O O . GLN A 1 71 ? 2.004 -3.254 -13.083 1.00 93.38 71 GLN A O 1
ATOM 534 N N . HIS A 1 72 ? 2.557 -2.774 -10.963 1.00 92.31 72 HIS A N 1
ATOM 535 C CA . HIS A 1 72 ? 3.338 -1.576 -11.279 1.00 92.31 72 HIS A CA 1
ATOM 536 C C . HIS A 1 72 ? 4.585 -1.899 -12.115 1.00 92.31 72 HIS A C 1
ATOM 538 O O . HIS A 1 72 ? 4.798 -1.310 -13.176 1.00 92.31 72 HIS A O 1
ATOM 544 N N . LEU A 1 73 ? 5.349 -2.919 -11.707 1.00 93.00 73 LEU A N 1
ATOM 545 C CA . LEU A 1 73 ? 6.536 -3.399 -12.423 1.00 93.00 73 LEU A CA 1
ATOM 546 C C . LEU A 1 73 ? 6.205 -3.950 -13.816 1.00 93.00 73 LEU A C 1
ATOM 548 O O . LEU A 1 73 ? 7.018 -3.832 -14.728 1.00 93.00 73 LEU A O 1
ATOM 552 N N . ARG A 1 74 ? 5.005 -4.508 -14.026 1.00 93.56 74 ARG A N 1
ATOM 553 C CA . ARG A 1 74 ? 4.542 -4.904 -15.369 1.00 93.56 74 ARG A CA 1
ATOM 554 C C . ARG A 1 74 ? 4.373 -3.715 -16.310 1.00 93.56 74 ARG A C 1
ATOM 556 O O . ARG A 1 74 ? 4.525 -3.880 -17.515 1.00 93.56 74 ARG A O 1
ATOM 563 N N . VAL A 1 75 ? 4.067 -2.533 -15.775 1.00 90.56 75 VAL A N 1
ATOM 564 C CA . VAL A 1 75 ? 3.895 -1.316 -16.571 1.00 90.56 75 VAL A CA 1
ATOM 565 C C . VAL A 1 75 ? 5.240 -0.640 -16.830 1.00 90.56 75 VAL A C 1
ATOM 567 O O . VAL A 1 75 ? 5.531 -0.342 -17.984 1.00 90.56 75 VAL A O 1
ATOM 570 N N . CYS A 1 76 ? 6.082 -0.399 -15.817 1.00 89.38 76 CYS A N 1
ATOM 571 C CA . CYS A 1 76 ? 7.348 0.340 -16.000 1.00 89.38 76 CYS A CA 1
ATOM 572 C C . CYS A 1 76 ? 8.627 -0.512 -16.108 1.00 89.38 76 CYS A C 1
ATOM 574 O O . CYS A 1 76 ? 9.704 0.048 -16.318 1.00 89.38 76 CYS A O 1
ATOM 576 N N . GLY A 1 77 ? 8.519 -1.841 -16.051 1.00 92.00 77 GLY A N 1
ATOM 577 C CA . GLY A 1 77 ? 9.641 -2.778 -16.157 1.00 92.00 77 GLY A CA 1
ATOM 578 C C . GLY A 1 77 ? 10.302 -3.091 -14.811 1.00 92.00 77 GLY A C 1
ATOM 579 O O . GLY A 1 77 ? 10.162 -2.358 -13.836 1.00 92.00 77 GLY A O 1
ATOM 580 N N . ASN A 1 78 ? 11.062 -4.186 -14.742 1.00 93.06 78 ASN A N 1
ATOM 581 C CA . ASN A 1 78 ? 11.729 -4.611 -13.508 1.00 93.06 78 ASN A CA 1
ATOM 582 C C . ASN A 1 78 ? 13.066 -3.876 -13.297 1.00 93.06 78 ASN A C 1
ATOM 584 O O . ASN A 1 78 ? 14.138 -4.434 -13.521 1.00 93.06 78 ASN A O 1
ATOM 588 N N . THR A 1 79 ? 12.996 -2.602 -12.910 1.00 92.25 79 THR A N 1
ATOM 589 C CA . THR A 1 79 ? 14.169 -1.743 -12.678 1.00 92.25 79 THR A CA 1
ATOM 590 C C . THR A 1 79 ? 14.122 -1.104 -11.293 1.00 92.25 79 THR A C 1
ATOM 592 O O . THR A 1 79 ? 13.042 -0.887 -10.743 1.00 92.25 79 THR A O 1
ATOM 595 N N . TRP A 1 80 ? 15.283 -0.726 -10.745 1.00 90.31 80 TRP A N 1
ATOM 596 C CA . TRP A 1 80 ? 15.365 0.021 -9.481 1.00 90.31 80 TRP A CA 1
ATOM 597 C C . TRP A 1 80 ? 14.556 1.318 -9.507 1.00 90.31 80 TRP A C 1
ATOM 599 O O . TRP A 1 80 ? 13.925 1.670 -8.514 1.00 90.31 80 TRP A O 1
ATOM 609 N N . ARG A 1 81 ? 14.515 1.997 -10.659 1.00 89.38 81 ARG A N 1
ATOM 610 C CA . ARG A 1 81 ? 13.712 3.209 -10.841 1.00 89.38 81 ARG A CA 1
ATOM 611 C C . ARG A 1 81 ? 12.216 2.913 -10.725 1.00 89.38 81 ARG A C 1
ATOM 613 O O . ARG A 1 81 ? 11.510 3.602 -9.999 1.00 89.38 81 ARG A O 1
ATOM 620 N N . CYS A 1 82 ? 11.737 1.869 -11.400 1.00 91.12 82 CYS A N 1
ATOM 621 C CA . CYS A 1 82 ? 10.334 1.464 -11.316 1.00 91.12 82 CYS A CA 1
ATOM 622 C C . CYS A 1 82 ? 9.976 0.976 -9.898 1.00 91.12 82 CYS A C 1
ATOM 624 O O . CYS A 1 82 ? 8.937 1.363 -9.369 1.00 91.12 82 CYS A O 1
ATOM 626 N N . LEU A 1 83 ? 10.870 0.240 -9.227 1.00 91.69 83 LEU A N 1
ATOM 627 C CA . LEU A 1 83 ? 10.707 -0.138 -7.819 1.00 91.69 83 LEU A CA 1
ATOM 628 C C . LEU A 1 83 ? 10.573 1.093 -6.905 1.00 91.69 83 LEU A C 1
ATOM 630 O O . LEU A 1 83 ? 9.659 1.148 -6.088 1.00 91.69 83 LEU A O 1
ATOM 634 N N . GLY A 1 84 ? 11.455 2.085 -7.064 1.00 89.56 84 GLY A N 1
ATOM 635 C CA . GLY A 1 84 ? 11.460 3.315 -6.262 1.00 89.56 84 GLY A CA 1
ATOM 636 C C . GLY A 1 84 ? 10.262 4.236 -6.510 1.00 89.56 84 GLY A C 1
ATOM 637 O O . GLY A 1 84 ? 9.973 5.094 -5.688 1.00 89.56 84 GLY A O 1
ATOM 638 N N . SER A 1 85 ? 9.543 4.0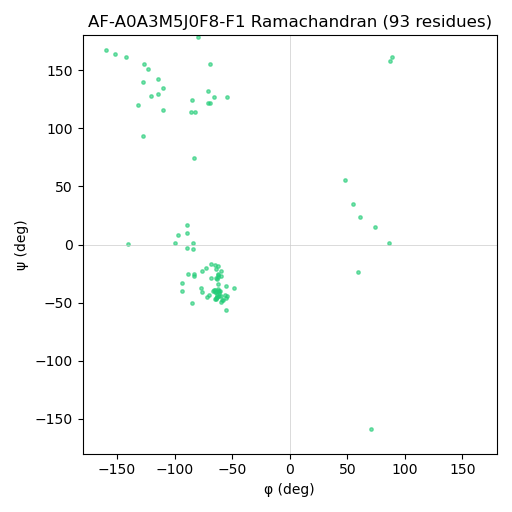38 -7.617 1.00 90.12 85 SER A N 1
ATOM 639 C CA . SER A 1 85 ? 8.322 4.786 -7.944 1.00 90.12 85 SER A CA 1
ATOM 640 C C . SER A 1 85 ? 7.045 4.222 -7.302 1.00 90.12 85 SER A C 1
ATOM 642 O O . SER A 1 85 ? 5.951 4.739 -7.543 1.00 90.12 85 SER A O 1
ATOM 644 N N . TYR A 1 86 ? 7.163 3.155 -6.503 1.00 88.31 86 TYR A N 1
ATOM 645 C CA . TYR A 1 86 ? 6.060 2.624 -5.702 1.00 88.31 86 TYR A CA 1
ATOM 646 C C . TYR A 1 86 ? 5.478 3.744 -4.822 1.00 88.31 86 TYR A C 1
ATOM 648 O O . TYR A 1 86 ? 6.224 4.445 -4.150 1.00 88.31 86 TYR A O 1
ATOM 656 N N . ASN A 1 87 ? 4.161 3.960 -4.901 1.00 83.31 87 ASN A N 1
ATOM 657 C CA . ASN A 1 87 ? 3.402 5.073 -4.299 1.00 83.31 87 ASN A CA 1
ATOM 658 C C . ASN A 1 87 ? 3.790 6.514 -4.713 1.00 83.31 87 ASN A C 1
ATOM 660 O O . ASN A 1 87 ? 2.916 7.377 -4.702 1.00 83.31 87 ASN A O 1
ATOM 664 N N . ALA A 1 88 ? 5.015 6.780 -5.177 1.00 82.88 88 ALA A N 1
ATOM 665 C CA . ALA A 1 88 ? 5.433 8.091 -5.695 1.00 82.88 88 ALA A CA 1
ATOM 666 C C . ALA A 1 88 ? 4.898 8.399 -7.110 1.00 82.88 88 ALA A C 1
ATOM 668 O O . ALA A 1 88 ? 4.780 9.561 -7.497 1.00 82.88 88 ALA A O 1
ATOM 669 N N . GLY A 1 89 ? 4.547 7.363 -7.879 1.00 74.94 89 GLY A N 1
ATOM 670 C CA . GLY A 1 89 ? 4.136 7.497 -9.276 1.00 74.94 89 GLY A CA 1
ATOM 671 C C . GLY A 1 89 ? 5.323 7.475 -10.241 1.00 74.94 89 GLY A C 1
ATOM 672 O O . GLY A 1 89 ? 6.468 7.708 -9.865 1.00 74.94 89 GLY A O 1
ATOM 673 N N . PHE A 1 90 ? 5.048 7.135 -11.501 1.00 71.38 90 PHE A N 1
ATOM 674 C CA . PHE A 1 90 ? 6.064 6.970 -12.541 1.00 71.38 90 PHE A CA 1
ATOM 675 C C . PHE A 1 90 ? 5.895 8.032 -13.630 1.00 71.38 90 PHE A C 1
ATOM 677 O O . PHE A 1 90 ? 4.795 8.168 -14.167 1.00 71.38 90 PHE A O 1
ATOM 684 N N . ASP A 1 91 ? 6.978 8.734 -13.979 1.00 71.31 91 ASP A N 1
ATOM 685 C CA . ASP A 1 91 ? 7.028 9.635 -15.134 1.00 71.31 91 ASP A CA 1
ATOM 686 C C . ASP A 1 91 ? 7.387 8.841 -16.409 1.00 71.31 91 ASP A C 1
ATOM 688 O O . ASP A 1 91 ? 8.505 8.325 -16.519 1.00 71.31 91 ASP A O 1
ATOM 692 N N . PRO A 1 92 ? 6.472 8.728 -17.393 1.00 66.50 92 PRO A N 1
ATOM 693 C CA . PRO A 1 92 ? 6.721 8.005 -18.638 1.00 66.50 92 PRO A CA 1
ATOM 694 C C . PRO A 1 92 ? 7.856 8.583 -19.487 1.00 66.50 92 PRO A C 1
ATOM 696 O O . PRO A 1 92 ? 8.445 7.839 -20.269 1.00 66.50 92 PRO A O 1
ATOM 699 N N . SER A 1 93 ? 8.148 9.881 -19.357 1.00 68.62 93 SER A N 1
ATOM 700 C CA . SER A 1 93 ? 9.190 10.572 -20.129 1.00 68.62 93 SER A CA 1
ATOM 701 C C . SER A 1 93 ? 10.602 10.202 -19.683 1.00 68.62 93 SER A C 1
ATOM 703 O O . SER A 1 93 ? 11.551 10.324 -20.451 1.00 68.62 93 SER A O 1
ATOM 705 N N . GLN A 1 94 ? 10.736 9.687 -18.463 1.00 59.03 94 GLN A N 1
ATOM 706 C CA . GLN A 1 94 ? 12.010 9.266 -17.910 1.00 59.03 94 GLN A CA 1
ATOM 707 C C . GLN A 1 94 ? 12.327 7.807 -18.235 1.00 59.03 94 GLN A C 1
ATOM 709 O O . GLN A 1 94 ? 13.159 7.251 -17.537 1.00 59.03 94 GLN A O 1
ATOM 714 N N . ARG A 1 95 ? 11.664 7.160 -19.209 1.00 56.59 95 ARG A N 1
ATOM 715 C CA . ARG A 1 95 ? 11.828 5.723 -19.494 1.00 56.59 95 ARG A CA 1
ATOM 716 C C . ARG A 1 95 ? 13.237 5.338 -19.935 1.00 56.59 95 ARG A C 1
ATOM 718 O O . ARG A 1 95 ? 13.721 5.889 -20.938 1.00 56.59 95 ARG A O 1
#

Secondary structure (DSSP, 8-state):
-HHHHHHTT-TT-EEEEE-TT--EEEEEETTTTEEHHHHHHHHHTTS-SSTTHHHH-HHHHHHHHHHHHHHHHHHH-SSHHHHHTTTT---GGG-

Organism: NCBI:txid34065

Radius of gyration: 13.37 Å; Cα contacts (8 Å, |Δi|>4): 130; chains: 1; bounding box: 30×34×32 Å

pLDDT: mean 92.58, std 8.16, range [56.59, 98.25]

Foldseek 3Di:
DQLCVQPVQFLQDKDFDADPVRHTPWIFGGSNRHIPVLQVVCCVVVNDVGSCVSSVDRPVVVVSSVVVLVVQCVVVNDDPQSSVCRVVHDDPVVD

Nearest PDB structures (foldseek):
  7nu9-assembly1_A  TM=7.605E-01  e=2.304E+00  Neisseria gonorrhoeae
  7nuc-assembly1_A  TM=7.334E-01  e=2.304E+00  Neisseria gonorrhoeae
  7nu0-assembly1_A  TM=7.512E-01  e=3.176E+00  Neisseria gonorrhoeae
  7z6a-assembly1_A  TM=5.747E-01  e=5.310E+00  Weissella viridescens
  9c3c-assembly1_g  TM=5.265E-01  e=6.038E+00  Oryctolagus cu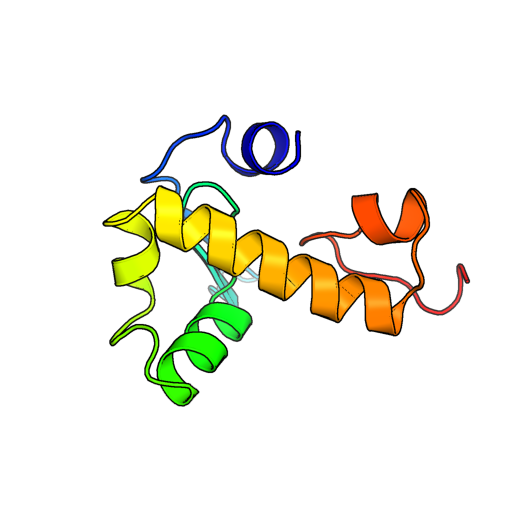niculus

Solvent-accessible surface area (backbone atoms only — not comparable to full-atom values): 5395 Å² total; per-residue (Å²): 109,68,32,49,77,64,35,67,61,31,33,78,37,74,48,77,44,56,50,98,86,64,51,76,77,44,41,25,38,6,21,42,41,44,36,46,74,56,36,56,48,38,33,76,70,68,77,39,90,51,61,70,54,31,40,77,35,47,70,56,24,45,54,52,35,53,52,52,49,52,57,51,29,72,71,68,36,95,41,73,68,45,61,69,23,62,96,74,56,80,67,77,88,77,111

InterPro domains:
  IPR008258 Transglycosylase SLT domain 1 [PF01464] (1-92)
  IPR023346 Lysozyme-like domain superfamily [SSF53955] (1-94)

Sequence (95 aa):
AIGIQESKLQPGAVNLNRDSSGKVLSTDYGVMQISTRNANRLVRMGLITRAEDLLSNACFNVQAGAWVLAQHLRVCGNTWRCLGSYNAGFDPSQR

Mean predicted aligned error: 3.66 Å